Pr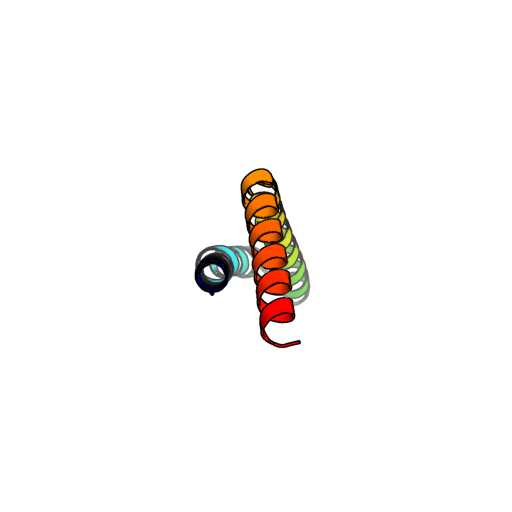otein AF-A0A1J3GJZ7-F1 (afdb_monomer_lite)

pLDDT: mean 72.45, std 9.79, range [51.12, 90.38]

Secondary structure (DSSP, 8-state):
-HHHHHHHHHHHHIIIIIIHHHHHHHHHHS--HHHHHHHHHHHHHHHHHHHHHHHHHHS-HHHHHHHHHHHHHHHHHHHHHH-

Structure (mmCIF, N/CA/C/O backbone):
data_AF-A0A1J3GJZ7-F1
#
_entry.id   AF-A0A1J3GJZ7-F1
#
loop_
_atom_site.group_PDB
_atom_site.id
_atom_site.type_symbol
_atom_site.label_atom_id
_atom_site.label_alt_id
_atom_site.label_comp_id
_atom_site.label_asym_id
_atom_site.label_entity_id
_atom_site.label_seq_id
_atom_site.pdbx_PDB_ins_code
_atom_site.Cartn_x
_atom_site.Cartn_y
_atom_site.Cartn_z
_atom_site.occupancy
_atom_site.B_iso_or_equiv
_atom_site.auth_seq_id
_atom_site.auth_comp_id
_atom_site.auth_asym_id
_atom_site.auth_atom_id
_atom_site.pdbx_PDB_model_num
ATOM 1 N N . THR A 1 1 ? -16.694 -7.453 10.182 1.00 51.12 1 THR A N 1
ATOM 2 C CA . THR A 1 1 ? -16.584 -7.706 8.721 1.00 51.12 1 THR A CA 1
ATOM 3 C C . THR A 1 1 ? -16.766 -6.480 7.818 1.00 51.12 1 THR A C 1
ATOM 5 O O . THR A 1 1 ? -16.336 -6.546 6.674 1.00 51.12 1 THR A O 1
ATOM 8 N N . GLY A 1 2 ? -17.315 -5.338 8.267 1.00 58.56 2 GLY A N 1
ATOM 9 C CA . GLY A 1 2 ? -17.515 -4.165 7.383 1.00 58.56 2 GLY A CA 1
ATOM 10 C C . GLY A 1 2 ? -16.237 -3.462 6.884 1.00 58.56 2 GLY A C 1
ATOM 11 O O . GLY A 1 2 ? -16.168 -3.046 5.733 1.00 58.56 2 GLY A O 1
ATOM 12 N N . TRP A 1 3 ? -15.192 -3.380 7.714 1.00 64.12 3 TRP A N 1
ATOM 13 C CA . TRP A 1 3 ? -13.967 -2.622 7.396 1.00 64.12 3 TRP A CA 1
ATOM 14 C C . TRP A 1 3 ? -13.015 -3.339 6.435 1.00 64.12 3 TRP A C 1
ATOM 16 O O . TRP A 1 3 ? -12.293 -2.689 5.686 1.00 64.12 3 TRP A O 1
ATOM 26 N N . GLN A 1 4 ? -13.056 -4.672 6.401 1.00 66.81 4 GLN A N 1
ATOM 27 C CA . GLN A 1 4 ? -12.243 -5.467 5.477 1.00 66.81 4 GLN A CA 1
ATOM 28 C C . GLN A 1 4 ? -12.690 -5.285 4.025 1.00 66.81 4 GLN A C 1
ATOM 30 O O . GLN A 1 4 ? -11.843 -5.220 3.143 1.00 66.81 4 GLN A O 1
ATOM 35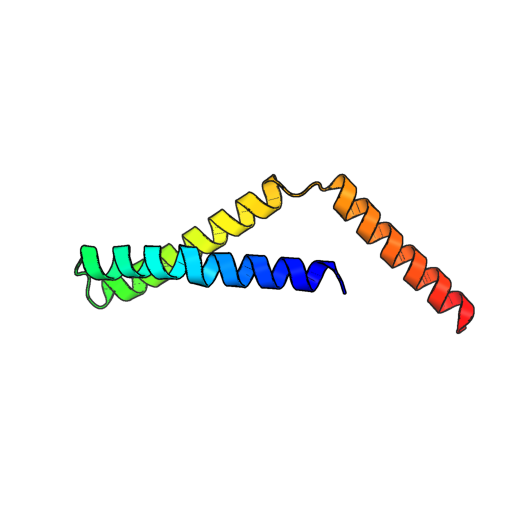 N N . LYS A 1 5 ? -13.999 -5.142 3.770 1.00 71.25 5 LYS A N 1
ATOM 36 C CA . LYS A 1 5 ? -14.520 -4.889 2.417 1.00 71.25 5 LYS A CA 1
ATOM 37 C C . LYS A 1 5 ? -14.080 -3.529 1.882 1.00 71.25 5 LYS A C 1
ATOM 39 O O . LYS A 1 5 ? -13.641 -3.447 0.743 1.00 71.25 5 LYS A O 1
ATOM 44 N N . ILE A 1 6 ? -14.143 -2.490 2.717 1.00 73.38 6 ILE A N 1
ATOM 45 C CA . ILE A 1 6 ? -13.678 -1.142 2.358 1.00 73.38 6 ILE A CA 1
ATOM 46 C C . ILE A 1 6 ? -12.167 -1.163 2.101 1.00 73.38 6 ILE A C 1
ATOM 48 O O . ILE A 1 6 ? -11.715 -0.666 1.075 1.00 73.38 6 ILE A O 1
ATOM 52 N N . GLY A 1 7 ? -11.396 -1.812 2.981 1.00 71.62 7 GLY A N 1
ATOM 53 C CA . GLY A 1 7 ? -9.954 -1.982 2.796 1.00 71.62 7 GLY A CA 1
ATOM 54 C C . GLY A 1 7 ? -9.599 -2.737 1.513 1.00 71.62 7 GLY A C 1
ATOM 55 O O . GLY A 1 7 ? -8.721 -2.302 0.778 1.00 71.62 7 GLY A O 1
ATOM 56 N N . ALA A 1 8 ? -10.313 -3.820 1.193 1.00 76.50 8 ALA A N 1
ATOM 57 C CA . ALA A 1 8 ? -10.109 -4.576 -0.041 1.00 76.50 8 ALA A CA 1
ATOM 58 C C . ALA A 1 8 ? -10.426 -3.741 -1.291 1.00 76.50 8 ALA A C 1
ATOM 60 O O . ALA A 1 8 ? -9.666 -3.776 -2.254 1.00 76.50 8 ALA A O 1
ATOM 61 N N . TYR A 1 9 ? -11.501 -2.947 -1.262 1.00 73.50 9 TYR A N 1
ATOM 62 C CA . TYR A 1 9 ? -11.885 -2.086 -2.384 1.00 73.50 9 TYR A CA 1
ATOM 63 C C . TYR A 1 9 ? -10.860 -0.980 -2.641 1.00 73.50 9 TYR A C 1
ATOM 65 O O . TYR A 1 9 ? -10.480 -0.743 -3.783 1.00 73.50 9 TYR A O 1
ATOM 73 N N . VAL A 1 10 ? -10.372 -0.337 -1.576 1.00 72.12 10 VAL A N 1
ATOM 74 C CA . VAL A 1 10 ? -9.321 0.687 -1.664 1.00 72.12 10 VAL A CA 1
ATOM 75 C C . VAL A 1 10 ? -8.016 0.082 -2.179 1.00 72.12 10 VAL A C 1
ATOM 77 O O . VAL A 1 10 ? -7.368 0.682 -3.028 1.00 72.12 10 VAL A O 1
ATOM 80 N N . ASN A 1 11 ? -7.663 -1.122 -1.726 1.00 74.25 11 ASN A N 1
ATOM 81 C CA . ASN A 1 11 ? -6.449 -1.819 -2.147 1.00 74.25 11 ASN A CA 1
ATOM 82 C C . ASN A 1 11 ? -6.509 -2.214 -3.638 1.00 74.25 11 ASN A C 1
ATOM 84 O O . ASN A 1 11 ? -5.582 -1.951 -4.400 1.00 74.25 11 ASN A O 1
ATOM 88 N N . ILE A 1 12 ? -7.642 -2.752 -4.102 1.00 77.25 12 ILE A N 1
ATOM 89 C CA . ILE A 1 12 ? -7.853 -3.050 -5.528 1.00 77.25 12 ILE A CA 1
ATOM 90 C C . ILE A 1 12 ? -7.845 -1.753 -6.354 1.00 77.25 12 ILE A C 1
ATOM 92 O O . ILE A 1 12 ? -7.153 -1.669 -7.364 1.00 77.25 12 ILE A O 1
ATOM 96 N N . ALA A 1 13 ? -8.544 -0.705 -5.918 1.00 72.81 13 ALA A N 1
ATOM 97 C CA . ALA A 1 13 ? -8.545 0.568 -6.634 1.00 72.81 13 ALA A CA 1
ATOM 98 C C . ALA A 1 13 ? -7.132 1.169 -6.734 1.00 72.81 13 ALA A C 1
ATOM 100 O O . ALA A 1 13 ? -6.729 1.612 -7.808 1.00 72.81 13 ALA A O 1
ATOM 101 N N . SER A 1 14 ? -6.338 1.129 -5.660 1.00 71.00 14 SER A N 1
ATOM 102 C CA . SER A 1 14 ? -4.992 1.702 -5.670 1.00 71.00 14 SER A CA 1
ATOM 103 C C . SER A 1 14 ? -4.028 0.931 -6.571 1.00 71.00 14 SER A C 1
ATOM 105 O O . SER A 1 14 ? -3.266 1.550 -7.312 1.00 71.00 14 SER A O 1
ATOM 107 N N . TYR A 1 15 ? -4.070 -0.406 -6.552 1.00 65.81 15 TYR A N 1
ATOM 108 C CA . TYR A 1 15 ? -3.204 -1.218 -7.408 1.00 65.81 15 TYR A CA 1
ATOM 109 C C . TYR A 1 15 ? -3.585 -1.106 -8.882 1.00 65.81 15 TYR A C 1
ATOM 111 O O . TYR A 1 15 ? -2.709 -0.891 -9.717 1.00 65.81 15 TYR A O 1
ATOM 119 N N . TYR A 1 16 ? -4.873 -1.216 -9.208 1.00 68.69 16 TYR A N 1
ATOM 120 C CA . TYR A 1 16 ? -5.305 -1.374 -10.595 1.00 68.69 16 TYR A CA 1
ATOM 121 C C . TYR A 1 16 ? -5.585 -0.048 -11.313 1.00 68.69 16 TYR A C 1
ATOM 123 O O . TYR A 1 16 ? -5.284 0.060 -12.498 1.00 68.69 16 TYR A O 1
ATOM 131 N N . ILE A 1 17 ? -6.118 0.970 -10.623 1.00 70.31 17 ILE A N 1
ATOM 132 C CA . ILE A 1 17 ? -6.484 2.255 -11.254 1.00 70.31 17 ILE A CA 1
ATOM 133 C C . ILE A 1 17 ? -5.313 3.239 -11.254 1.00 70.31 17 ILE A C 1
ATOM 135 O O . ILE A 1 17 ? -5.230 4.082 -12.139 1.00 70.31 17 ILE A O 1
ATOM 139 N N . ILE A 1 18 ? -4.405 3.146 -10.279 1.00 62.25 18 ILE A N 1
ATOM 140 C CA . ILE A 1 18 ? -3.299 4.102 -10.127 1.00 62.25 18 ILE A CA 1
ATOM 141 C C . ILE A 1 18 ? -1.950 3.410 -10.350 1.00 62.25 18 ILE A C 1
ATOM 143 O O . ILE A 1 18 ? -1.157 3.863 -11.171 1.00 62.25 18 ILE A O 1
ATOM 147 N N . GLY A 1 19 ? -1.698 2.285 -9.675 1.00 60.25 19 GLY A N 1
ATOM 148 C CA . GLY A 1 19 ? -0.409 1.591 -9.732 1.00 60.25 19 GLY A CA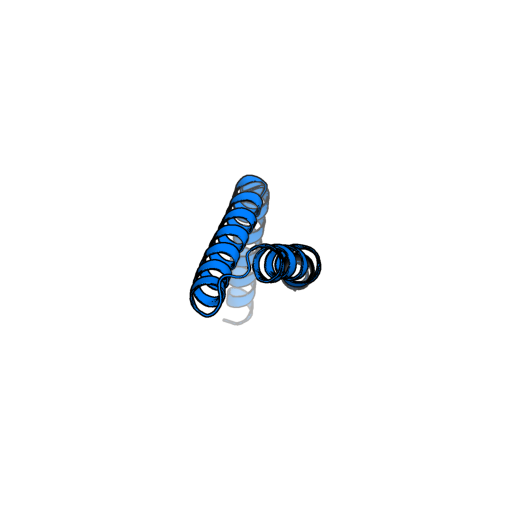 1
ATOM 149 C C . GLY A 1 19 ? -0.045 1.036 -11.107 1.00 60.25 19 GLY A C 1
ATOM 150 O O . GLY A 1 19 ? 1.044 1.310 -11.606 1.00 60.25 19 GLY A O 1
ATOM 151 N N . ILE A 1 20 ? -0.958 0.298 -11.740 1.00 65.56 20 ILE A N 1
ATOM 152 C CA . ILE A 1 20 ? -0.747 -0.281 -13.074 1.00 65.56 20 ILE A CA 1
ATOM 153 C C . ILE A 1 20 ? -0.526 0.794 -14.152 1.00 65.56 20 ILE A C 1
ATOM 155 O O . ILE A 1 20 ? 0.482 0.700 -14.852 1.00 65.56 20 ILE A O 1
ATOM 159 N N . PRO A 1 21 ? -1.378 1.828 -14.308 1.00 67.44 21 PRO A N 1
ATOM 160 C CA . PRO A 1 21 ? -1.155 2.838 -15.338 1.00 67.44 21 PRO A CA 1
ATOM 161 C C . PRO A 1 21 ? 0.116 3.658 -15.106 1.00 67.44 21 PRO A C 1
ATOM 163 O O . PRO A 1 21 ? 0.832 3.892 -16.072 1.00 67.44 21 PRO A O 1
ATOM 166 N N . ILE A 1 22 ? 0.465 4.018 -13.863 1.00 60.41 22 ILE A N 1
ATOM 167 C CA . ILE A 1 22 ? 1.736 4.709 -13.566 1.00 60.41 22 ILE A CA 1
ATOM 168 C C . ILE A 1 22 ? 2.941 3.803 -13.864 1.00 60.41 22 ILE A C 1
ATOM 170 O O . ILE A 1 22 ? 3.911 4.249 -14.478 1.00 60.41 22 ILE A O 1
ATOM 174 N N . GLY A 1 23 ? 2.871 2.523 -13.487 1.00 58.22 23 GLY A N 1
ATOM 175 C CA . GLY A 1 23 ? 3.920 1.539 -13.759 1.00 58.22 23 GLY A CA 1
ATOM 176 C C . GLY A 1 23 ? 4.125 1.280 -15.253 1.00 58.22 23 GLY A C 1
ATOM 177 O O . GLY A 1 23 ? 5.263 1.207 -15.712 1.00 58.22 23 GLY A O 1
ATOM 178 N N . LEU A 1 24 ? 3.043 1.205 -16.034 1.00 61.75 24 LEU A N 1
ATOM 179 C CA . LEU A 1 24 ? 3.103 1.075 -17.492 1.00 61.75 24 LEU A CA 1
ATOM 180 C C . LEU A 1 24 ? 3.676 2.337 -18.146 1.00 61.75 24 LEU A C 1
ATOM 182 O O . LEU A 1 24 ? 4.520 2.225 -19.031 1.00 61.75 24 LEU A O 1
ATOM 186 N N . LEU A 1 25 ? 3.284 3.527 -17.681 1.00 61.62 25 LEU A N 1
ATOM 187 C CA . LEU A 1 25 ? 3.815 4.798 -18.181 1.00 61.62 25 LEU A CA 1
ATOM 188 C C . LEU A 1 25 ? 5.332 4.882 -17.963 1.00 61.62 25 LEU A C 1
ATOM 190 O O . LEU A 1 25 ? 6.073 5.189 -18.890 1.00 61.62 25 LEU A O 1
ATOM 194 N N . LEU A 1 26 ? 5.810 4.515 -16.774 1.00 54.81 26 LEU A N 1
ATOM 195 C CA . LEU A 1 26 ? 7.241 4.473 -16.460 1.00 54.81 26 LEU A CA 1
ATOM 196 C C . LEU A 1 26 ? 7.993 3.387 -17.248 1.00 54.81 26 LEU A C 1
ATOM 198 O O . LEU A 1 26 ? 9.106 3.630 -17.712 1.00 54.81 26 LEU A O 1
ATOM 202 N N . CYS A 1 27 ? 7.398 2.205 -17.423 1.00 56.28 27 CYS A N 1
ATOM 203 C CA . CYS A 1 27 ? 8.027 1.075 -18.112 1.00 56.28 27 CYS A CA 1
ATOM 204 C C . CYS A 1 27 ? 8.196 1.330 -19.618 1.00 56.28 27 CYS A C 1
ATOM 206 O O . CYS A 1 27 ? 9.267 1.080 -20.175 1.00 56.28 27 CYS A O 1
ATOM 208 N N . PHE A 1 28 ? 7.163 1.869 -20.270 1.00 56.12 28 PHE A N 1
ATOM 209 C CA . PHE A 1 28 ? 7.171 2.090 -21.715 1.00 56.12 28 PHE A CA 1
ATOM 210 C C . PHE A 1 28 ? 7.838 3.404 -22.123 1.00 56.12 28 PHE A C 1
ATOM 212 O O . PHE A 1 28 ? 8.468 3.444 -23.175 1.00 56.12 28 PHE A O 1
ATOM 219 N N . HIS A 1 29 ? 7.762 4.462 -21.309 1.00 56.62 29 HIS A N 1
ATOM 220 C CA . HIS A 1 29 ? 8.318 5.761 -21.699 1.00 56.62 29 HIS A CA 1
ATOM 221 C C . HIS A 1 29 ? 9.848 5.849 -21.536 1.00 56.62 29 HIS A C 1
ATOM 223 O O . HIS A 1 29 ? 10.480 6.670 -22.192 1.00 56.62 29 HIS A O 1
ATOM 229 N N . LEU A 1 30 ? 10.467 5.000 -20.699 1.00 56.38 30 LEU A N 1
ATOM 230 C CA . LEU A 1 30 ? 11.902 5.096 -20.376 1.00 56.38 30 LEU A CA 1
ATOM 231 C C . LEU A 1 30 ? 12.816 4.074 -21.088 1.00 56.38 30 LEU A C 1
ATOM 233 O O . LEU A 1 30 ? 14.031 4.193 -20.968 1.00 56.38 30 LEU A O 1
ATOM 237 N N . HIS A 1 31 ? 12.296 3.092 -21.842 1.00 56.88 31 HIS A N 1
ATOM 238 C CA . HIS A 1 31 ? 13.092 2.134 -22.648 1.00 56.88 31 HIS A CA 1
ATOM 239 C C . HIS A 1 31 ? 14.261 1.420 -21.905 1.00 56.88 31 HIS A C 1
ATOM 241 O O . HIS A 1 31 ? 15.333 1.189 -22.464 1.00 56.88 31 HIS A O 1
ATOM 247 N N . LEU A 1 32 ? 14.083 1.032 -20.634 1.00 59.38 32 LEU A N 1
ATOM 248 C CA . LEU A 1 32 ? 15.189 0.587 -19.759 1.00 59.38 32 LEU A CA 1
ATOM 249 C C . LEU A 1 32 ? 15.519 -0.930 -19.760 1.00 59.38 32 LEU A C 1
ATOM 251 O O . LEU A 1 32 ? 16.385 -1.357 -18.992 1.00 59.38 32 LEU A O 1
ATOM 255 N N . ASN A 1 33 ? 14.894 -1.772 -20.594 1.00 67.38 33 ASN A N 1
ATOM 256 C CA . ASN A 1 33 ? 15.129 -3.236 -20.627 1.00 67.38 33 ASN A CA 1
ATOM 257 C C . ASN A 1 33 ? 15.071 -3.883 -19.211 1.00 67.38 33 ASN A C 1
ATOM 259 O O . ASN A 1 33 ? 14.168 -3.579 -18.436 1.00 67.38 33 ASN A O 1
ATOM 263 N N . VAL A 1 34 ? 16.028 -4.742 -18.818 1.00 67.44 34 VAL A N 1
ATOM 264 C CA . VAL A 1 34 ? 16.061 -5.409 -17.489 1.00 67.44 34 VAL A CA 1
ATOM 265 C C . VAL A 1 34 ? 16.194 -4.408 -16.331 1.00 67.44 34 VAL A C 1
ATOM 267 O O . VAL A 1 34 ? 15.672 -4.638 -15.239 1.00 67.44 34 VAL A O 1
ATOM 270 N N . LYS A 1 35 ? 16.830 -3.252 -16.568 1.00 68.00 35 LYS A N 1
ATOM 271 C CA . LYS A 1 35 ? 16.865 -2.151 -15.591 1.00 68.00 35 LYS A CA 1
ATOM 272 C C . LYS A 1 35 ? 15.481 -1.528 -15.408 1.00 68.00 35 LYS A C 1
ATOM 274 O O . LYS A 1 35 ? 15.172 -1.073 -14.315 1.00 68.00 35 LYS A O 1
ATOM 279 N N . GLY A 1 36 ? 14.640 -1.570 -16.440 1.00 66.94 36 GLY A N 1
ATOM 280 C CA . GLY A 1 36 ? 13.232 -1.185 -16.376 1.00 66.94 36 GLY A CA 1
ATOM 281 C C . GLY A 1 36 ? 12.420 -2.106 -15.471 1.00 66.94 36 GLY A C 1
ATOM 282 O O . GLY A 1 36 ? 11.549 -1.627 -14.756 1.00 66.94 36 GLY A O 1
ATOM 283 N N . LEU A 1 37 ? 12.761 -3.398 -15.409 1.00 67.31 37 LEU A N 1
ATOM 284 C CA . LEU A 1 37 ? 12.123 -4.346 -14.491 1.00 67.31 37 LEU A CA 1
ATOM 285 C C . LEU A 1 37 ? 12.434 -4.007 -13.023 1.00 67.31 37 LEU A C 1
ATOM 287 O O . LEU A 1 37 ? 11.533 -3.927 -12.191 1.00 67.31 37 LEU A O 1
ATOM 291 N N . TRP A 1 38 ? 13.709 -3.744 -12.718 1.00 74.62 38 TRP A N 1
ATOM 292 C CA . TRP A 1 38 ? 14.149 -3.320 -11.384 1.00 74.62 38 TRP A CA 1
ATOM 293 C C . TRP A 1 38 ? 13.604 -1.942 -11.000 1.00 74.62 38 TRP A C 1
ATOM 295 O O . TRP A 1 38 ? 13.117 -1.764 -9.887 1.00 74.62 38 TRP A O 1
ATOM 305 N N . ALA A 1 39 ? 13.627 -0.980 -11.923 1.00 69.00 39 ALA A N 1
ATOM 306 C CA . ALA A 1 39 ? 13.030 0.336 -11.717 1.00 69.00 39 ALA A CA 1
ATOM 307 C C . ALA A 1 39 ? 11.508 0.242 -11.520 1.00 69.00 39 ALA A C 1
ATOM 309 O O . ALA A 1 39 ? 10.960 0.932 -10.665 1.00 69.00 39 ALA A O 1
ATOM 310 N N . GLY A 1 40 ? 10.838 -0.662 -12.239 1.00 69.56 40 GLY A N 1
ATOM 311 C CA . GLY A 1 40 ? 9.427 -0.992 -12.063 1.00 69.56 40 GLY A CA 1
ATOM 312 C C . GLY A 1 40 ? 9.137 -1.525 -10.662 1.00 69.56 40 GLY A C 1
ATOM 313 O O . GLY A 1 40 ? 8.257 -0.994 -9.987 1.00 69.56 40 GLY A O 1
ATOM 314 N N . LEU A 1 41 ? 9.926 -2.491 -10.179 1.00 75.94 41 LEU A N 1
ATOM 315 C CA . LEU A 1 41 ? 9.803 -3.031 -8.822 1.00 75.94 41 LEU A CA 1
ATOM 316 C C . LEU A 1 41 ? 9.978 -1.937 -7.758 1.00 75.94 41 LEU A C 1
ATOM 318 O O . LEU A 1 41 ? 9.125 -1.790 -6.886 1.00 75.94 41 LEU A O 1
ATOM 322 N N . VAL A 1 42 ? 11.039 -1.131 -7.868 1.00 78.81 42 VAL A N 1
ATOM 323 C CA . VAL A 1 42 ? 11.312 -0.026 -6.936 1.00 78.81 42 VAL A CA 1
ATOM 324 C C . VAL A 1 42 ? 10.190 1.008 -6.981 1.00 78.81 42 VAL A C 1
ATOM 326 O O . VAL A 1 42 ? 9.685 1.393 -5.933 1.00 78.81 4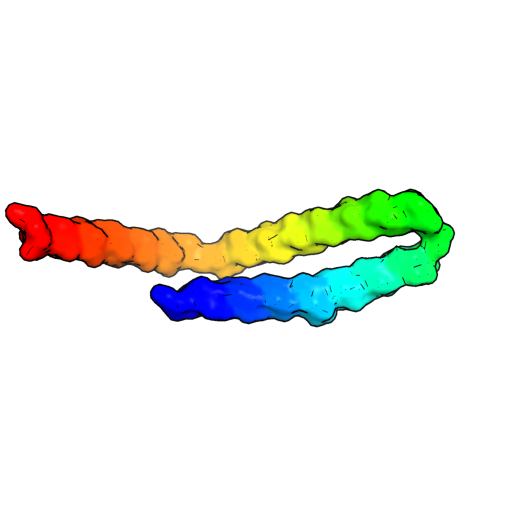2 VAL A O 1
ATOM 329 N N . SER A 1 43 ? 9.734 1.407 -8.171 1.00 71.38 43 SER A N 1
ATOM 330 C CA . SER A 1 43 ? 8.632 2.364 -8.321 1.00 71.38 43 SER A CA 1
ATOM 331 C C . SER A 1 43 ? 7.322 1.843 -7.722 1.00 71.38 43 SER A C 1
ATOM 333 O O . SER A 1 43 ? 6.626 2.589 -7.033 1.00 71.38 43 SER A O 1
ATOM 335 N N . GLY A 1 44 ? 7.025 0.550 -7.898 1.00 70.69 44 GLY A N 1
ATOM 336 C CA . GLY A 1 44 ? 5.877 -0.115 -7.292 1.00 70.69 44 GLY A CA 1
ATOM 337 C C . GLY A 1 44 ? 5.966 -0.125 -5.767 1.00 70.69 44 GLY A C 1
ATOM 338 O O . GLY A 1 44 ? 5.004 0.253 -5.102 1.00 70.69 44 GLY A O 1
ATOM 339 N N . SER A 1 45 ? 7.127 -0.473 -5.204 1.00 77.88 45 SER A N 1
ATOM 340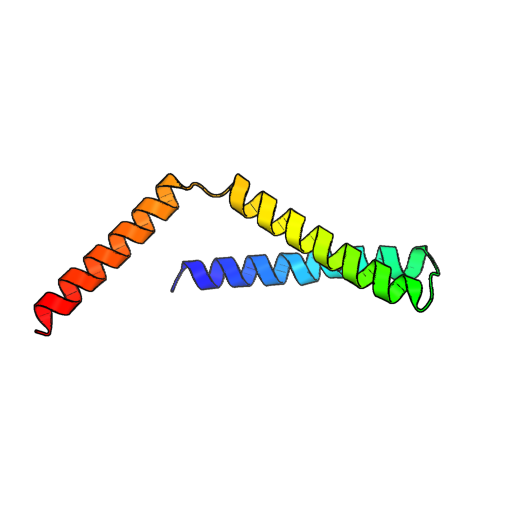 C CA . SER A 1 45 ? 7.375 -0.423 -3.758 1.00 77.88 45 SER A CA 1
ATOM 341 C C . SER A 1 45 ? 7.310 1.001 -3.194 1.00 77.88 45 SER A C 1
ATOM 343 O O . SER A 1 45 ? 6.754 1.206 -2.114 1.00 77.88 45 SER A O 1
ATOM 345 N N . THR A 1 46 ? 7.821 2.005 -3.911 1.00 74.88 46 THR A N 1
ATOM 346 C CA . THR A 1 46 ? 7.736 3.417 -3.511 1.00 74.88 46 THR A CA 1
ATOM 347 C C . THR A 1 46 ? 6.293 3.907 -3.524 1.00 74.88 46 THR A C 1
ATOM 349 O O . THR A 1 46 ? 5.851 4.505 -2.545 1.00 74.88 46 THR A O 1
ATOM 352 N N . LEU A 1 47 ? 5.529 3.614 -4.580 1.00 72.94 47 LEU A N 1
ATOM 353 C CA . LEU A 1 47 ? 4.116 3.979 -4.660 1.00 72.94 47 LEU A CA 1
ATOM 354 C C . LEU A 1 47 ? 3.296 3.275 -3.572 1.00 72.94 47 LEU A C 1
ATOM 356 O O . LEU A 1 47 ? 2.495 3.917 -2.897 1.00 72.94 47 LEU A O 1
ATOM 360 N N . GLN A 1 48 ? 3.533 1.978 -3.357 1.00 75.06 48 GLN A N 1
ATOM 361 C CA . GLN A 1 48 ? 2.911 1.208 -2.280 1.00 75.06 48 GLN A CA 1
ATOM 362 C C . GLN A 1 48 ? 3.199 1.839 -0.910 1.00 75.06 48 GLN A C 1
ATOM 364 O O . GLN A 1 48 ? 2.283 2.027 -0.109 1.00 75.06 48 GLN A O 1
ATOM 369 N N . THR A 1 49 ? 4.456 2.212 -0.653 1.00 79.38 49 THR A N 1
ATOM 370 C CA . THR A 1 49 ? 4.876 2.865 0.596 1.00 79.38 49 THR A CA 1
ATOM 371 C C . THR A 1 49 ? 4.208 4.226 0.765 1.00 79.38 49 THR A C 1
ATOM 373 O O . THR A 1 49 ? 3.711 4.531 1.847 1.00 79.38 49 THR A O 1
ATOM 376 N N . LEU A 1 50 ? 4.135 5.029 -0.300 1.00 74.19 50 LEU A N 1
ATOM 377 C CA . LEU A 1 50 ? 3.499 6.344 -0.277 1.00 74.19 50 LEU A CA 1
ATOM 378 C C . LEU A 1 50 ? 1.999 6.237 0.029 1.00 74.19 50 LEU A C 1
ATOM 380 O O . LEU A 1 50 ? 1.485 6.976 0.864 1.00 74.19 50 LEU A O 1
ATOM 384 N N . LEU A 1 51 ? 1.302 5.283 -0.590 1.00 72.44 51 LEU A N 1
ATOM 385 C CA . LEU A 1 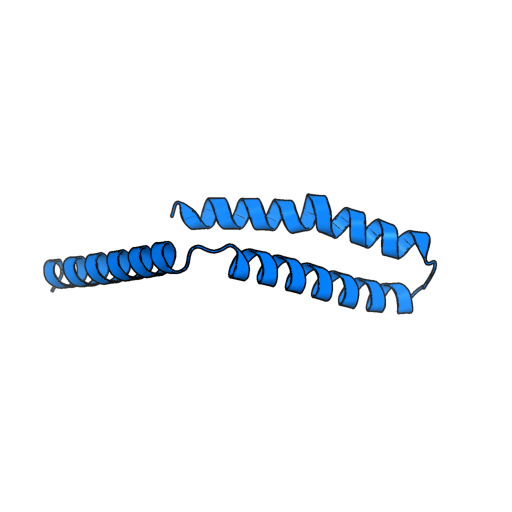51 ? -0.115 5.028 -0.330 1.00 72.44 51 LEU A CA 1
ATOM 386 C C . LEU A 1 51 ? -0.361 4.592 1.117 1.00 72.44 51 LEU A C 1
ATOM 388 O O . LEU A 1 51 ? -1.251 5.132 1.773 1.00 72.44 51 LEU A O 1
ATOM 392 N N . LEU A 1 52 ? 0.441 3.658 1.639 1.00 76.25 52 LEU A N 1
ATOM 393 C CA . LEU A 1 52 ? 0.353 3.238 3.040 1.00 76.25 52 LEU A CA 1
ATOM 394 C C . LEU A 1 52 ? 0.617 4.405 3.993 1.00 76.25 52 LEU A C 1
ATOM 396 O O . LEU A 1 52 ? -0.121 4.584 4.959 1.00 76.25 52 LEU A O 1
ATOM 400 N N . PHE A 1 53 ? 1.623 5.225 3.699 1.00 75.75 53 PHE A N 1
ATOM 401 C CA . PHE A 1 53 ? 1.948 6.405 4.489 1.00 75.75 53 PHE A CA 1
ATOM 402 C C . PHE A 1 53 ? 0.790 7.411 4.520 1.00 75.75 53 PHE A C 1
ATOM 404 O O . PHE A 1 53 ? 0.415 7.885 5.591 1.00 75.75 53 PHE A O 1
ATOM 411 N N . LEU A 1 54 ? 0.163 7.682 3.371 1.00 65.75 54 LEU A N 1
ATOM 412 C CA . LEU A 1 54 ? -1.020 8.541 3.294 1.00 65.75 54 LEU A CA 1
ATOM 413 C C . LEU A 1 54 ? -2.186 7.958 4.099 1.00 65.75 54 LEU A C 1
ATOM 415 O O . LEU A 1 54 ? -2.802 8.674 4.885 1.00 65.75 54 LEU A O 1
ATOM 419 N N . VAL A 1 55 ? -2.465 6.659 3.973 1.00 72.06 55 VAL A N 1
ATOM 420 C CA . VAL A 1 55 ? -3.517 5.997 4.760 1.00 72.06 55 VAL A CA 1
ATOM 421 C C . VAL A 1 55 ? -3.251 6.146 6.257 1.00 72.06 55 VAL A C 1
ATOM 423 O O . VAL A 1 55 ? -4.151 6.544 6.989 1.00 72.06 55 VAL A O 1
ATOM 426 N N . ILE A 1 56 ? -2.026 5.894 6.719 1.00 73.69 56 ILE A N 1
ATOM 427 C CA . ILE A 1 56 ? -1.616 6.055 8.124 1.00 73.69 56 ILE A CA 1
ATOM 428 C C . ILE A 1 56 ? -1.799 7.509 8.586 1.00 73.69 56 ILE A C 1
ATOM 430 O O . ILE A 1 56 ? -2.348 7.742 9.665 1.00 73.69 56 ILE A O 1
ATOM 434 N N . GLY A 1 57 ? -1.387 8.480 7.767 1.00 64.00 57 GLY A N 1
ATOM 435 C CA . GLY A 1 57 ? -1.486 9.910 8.073 1.00 64.00 57 GLY A CA 1
ATOM 436 C C . GLY A 1 57 ? -2.925 10.428 8.146 1.00 64.00 57 GLY A C 1
ATOM 437 O O . GLY A 1 57 ? -3.249 11.217 9.030 1.00 64.00 57 GLY A O 1
ATOM 438 N N . PHE A 1 58 ? -3.809 9.952 7.267 1.00 65.44 58 PHE A N 1
ATOM 439 C CA . PHE A 1 58 ? -5.223 10.347 7.242 1.00 65.44 58 PHE A CA 1
ATOM 440 C C . PHE A 1 58 ? -6.127 9.468 8.116 1.00 65.44 58 PHE A C 1
ATOM 442 O O . PHE A 1 58 ? -7.313 9.766 8.287 1.00 65.44 58 PHE A O 1
ATOM 449 N N . THR A 1 59 ? -5.599 8.389 8.698 1.00 68.25 59 THR A N 1
ATOM 450 C CA . THR A 1 59 ? -6.369 7.533 9.601 1.00 68.25 59 THR A CA 1
ATOM 451 C C . THR A 1 59 ? -6.654 8.273 10.904 1.00 68.25 59 THR A C 1
ATOM 453 O O . THR A 1 59 ? -5.753 8.707 11.618 1.00 68.25 59 THR A O 1
ATOM 456 N N . ASN A 1 60 ? -7.936 8.381 11.264 1.00 73.75 60 ASN A N 1
ATOM 457 C CA . ASN A 1 60 ? -8.331 8.902 12.567 1.00 73.75 60 ASN A CA 1
ATOM 458 C C . ASN A 1 60 ? -8.054 7.851 13.649 1.00 73.75 60 ASN A C 1
ATOM 460 O O . ASN A 1 60 ? -8.901 7.017 13.978 1.00 73.75 60 ASN A O 1
ATOM 464 N N . TRP A 1 61 ? -6.857 7.926 14.221 1.00 78.00 61 TRP A N 1
ATOM 465 C CA . TRP A 1 61 ? -6.363 7.006 15.242 1.00 78.00 61 TRP A CA 1
ATOM 466 C C . TRP A 1 61 ? -7.259 6.913 16.474 1.00 78.00 61 TRP A C 1
ATOM 468 O O . TRP A 1 61 ? -7.369 5.842 17.062 1.00 78.00 61 TRP A O 1
ATOM 478 N N . ARG A 1 62 ? -7.973 7.987 16.840 1.00 75.69 62 ARG A N 1
ATOM 479 C CA . ARG A 1 62 ? -8.916 7.951 17.967 1.00 75.69 62 ARG A CA 1
ATOM 480 C C . ARG A 1 62 ? -10.135 7.083 17.653 1.00 75.69 62 ARG A C 1
ATOM 482 O O . ARG A 1 62 ? -10.576 6.312 18.502 1.00 75.69 62 ARG A O 1
ATOM 489 N N . LYS A 1 63 ? -10.643 7.156 16.420 1.00 74.00 63 LYS A N 1
ATOM 490 C CA . LYS A 1 63 ? -11.728 6.285 15.949 1.00 74.00 63 LYS A CA 1
ATOM 491 C C . LYS A 1 63 ? -11.278 4.825 15.855 1.00 74.00 63 LYS A C 1
ATOM 493 O O . LYS A 1 63 ? -12.021 3.940 16.275 1.00 74.00 63 LYS A O 1
ATOM 498 N N . GLU A 1 64 ? -10.073 4.565 15.350 1.00 71.88 64 GLU A N 1
ATOM 499 C CA . GLU A 1 64 ? -9.549 3.195 15.271 1.00 71.88 64 GLU A CA 1
ATOM 500 C C . GLU A 1 64 ? -9.225 2.600 16.647 1.00 71.88 64 GLU A C 1
ATOM 502 O O . GLU A 1 64 ? -9.551 1.438 16.890 1.00 71.88 64 GLU A O 1
ATOM 507 N N . ALA A 1 65 ? -8.695 3.394 17.581 1.00 85.00 65 ALA A N 1
ATOM 508 C CA . ALA A 1 65 ? -8.479 2.970 18.963 1.00 85.00 65 ALA A CA 1
ATOM 509 C C . ALA A 1 65 ? -9.799 2.605 19.658 1.00 85.00 65 ALA A C 1
ATOM 511 O O . ALA A 1 65 ? -9.881 1.573 20.322 1.00 85.00 65 ALA A O 1
ATOM 512 N N . ASN A 1 66 ? -10.857 3.397 19.459 1.00 86.69 66 ASN A N 1
ATOM 513 C CA . ASN A 1 66 ? -12.174 3.083 20.014 1.00 86.69 66 ASN A CA 1
ATOM 514 C C . ASN A 1 66 ? -12.745 1.782 19.437 1.00 86.69 66 ASN A C 1
ATOM 516 O O . ASN A 1 66 ? -13.169 0.925 20.209 1.00 86.69 66 ASN A O 1
ATOM 520 N N . LYS A 1 67 ? -12.654 1.565 18.117 1.00 84.25 67 LYS A N 1
ATOM 521 C CA . LYS A 1 67 ? -13.059 0.279 17.523 1.00 84.25 67 LYS A CA 1
ATOM 522 C C . LYS A 1 67 ? -12.255 -0.910 18.031 1.00 84.25 67 LYS A C 1
ATOM 524 O O . LYS A 1 67 ? -12.781 -2.019 18.082 1.00 84.25 67 LYS A O 1
ATOM 529 N N . ALA A 1 68 ? -10.966 -0.725 18.307 1.00 86.88 68 ALA A N 1
ATOM 530 C CA . ALA A 1 68 ? -10.138 -1.783 18.873 1.00 86.88 68 ALA A CA 1
ATOM 531 C C . ALA A 1 68 ? -10.602 -2.128 20.297 1.00 86.88 68 ALA A C 1
ATOM 533 O O . ALA A 1 68 ? -10.739 -3.305 20.622 1.00 86.88 68 ALA A O 1
ATOM 534 N N . ARG A 1 69 ? -10.932 -1.116 21.113 1.00 86.69 69 ARG A N 1
ATOM 535 C CA . ARG A 1 69 ? -11.471 -1.312 22.469 1.00 86.69 69 ARG A CA 1
ATOM 536 C C . ARG A 1 69 ? -12.833 -2.002 22.463 1.00 86.69 69 ARG A C 1
ATOM 538 O O . ARG A 1 69 ? -13.019 -2.920 23.251 1.00 86.69 69 ARG A O 1
ATOM 545 N N . GLU A 1 70 ? -13.744 -1.620 21.569 1.00 89.75 70 GLU A N 1
ATOM 546 C CA . GLU A 1 70 ? -15.049 -2.287 21.419 1.00 89.75 70 GLU A CA 1
ATOM 547 C C . GLU A 1 70 ? -14.890 -3.780 21.109 1.00 89.75 70 GLU A C 1
ATOM 549 O O . GLU A 1 70 ? -15.491 -4.607 21.783 1.00 89.75 70 GLU A O 1
ATOM 554 N N . ARG A 1 71 ? -13.991 -4.149 20.185 1.00 85.94 71 ARG A N 1
ATOM 555 C CA . ARG A 1 71 ? -13.712 -5.565 19.880 1.00 85.94 71 ARG A CA 1
ATOM 556 C C . ARG A 1 71 ? -13.188 -6.345 21.084 1.00 85.94 71 ARG A C 1
ATOM 558 O O . ARG A 1 71 ? -13.581 -7.487 21.282 1.00 85.94 71 ARG A O 1
ATOM 565 N N . MET A 1 72 ? -12.310 -5.741 21.886 1.00 90.38 72 MET A N 1
ATOM 566 C CA . MET A 1 72 ? -11.799 -6.389 23.099 1.00 90.38 72 MET A CA 1
ATOM 567 C C . MET A 1 72 ? -12.890 -6.572 24.161 1.00 90.38 72 MET A C 1
ATOM 569 O O . MET A 1 72 ? -12.842 -7.537 24.921 1.00 90.38 72 MET A O 1
ATOM 573 N N . LEU A 1 73 ? -13.847 -5.643 24.245 1.00 89.56 73 LEU A N 1
ATOM 574 C CA . LEU A 1 73 ? -14.981 -5.744 25.162 1.00 89.56 73 LEU A CA 1
ATOM 575 C C . LEU A 1 73 ? -15.960 -6.830 24.707 1.00 89.56 73 LEU A C 1
ATOM 577 O O . LEU A 1 73 ? -16.309 -7.675 25.526 1.00 89.56 73 LEU A O 1
ATOM 581 N N . ASP A 1 74 ? -16.307 -6.874 23.417 1.00 87.94 74 ASP A N 1
ATOM 582 C CA . ASP A 1 74 ? -17.117 -7.953 22.833 1.00 87.94 74 ASP A CA 1
ATOM 583 C C . ASP A 1 74 ? -16.474 -9.322 23.072 1.00 87.94 74 ASP A C 1
ATOM 585 O O . ASP A 1 74 ? -17.147 -10.268 23.477 1.00 87.94 74 ASP A O 1
ATOM 589 N N . GLU A 1 75 ? -15.155 -9.435 22.888 1.00 88.62 75 GLU A N 1
ATOM 590 C CA . GLU A 1 75 ? -14.438 -10.688 23.123 1.00 88.62 75 GLU A CA 1
ATOM 591 C C . GLU A 1 75 ? -14.455 -11.103 24.603 1.00 88.62 75 GLU A C 1
ATOM 593 O O . GLU A 1 75 ? -14.648 -12.281 24.909 1.00 88.62 75 GLU A O 1
ATOM 598 N N . LYS A 1 76 ? -14.299 -10.154 25.536 1.00 86.94 76 LYS A N 1
ATOM 599 C CA . LYS A 1 76 ? -14.395 -10.429 26.981 1.00 86.94 76 LYS A CA 1
ATOM 600 C C . LYS A 1 76 ? -15.800 -10.860 27.397 1.00 86.94 76 LYS A C 1
ATOM 602 O O . LYS A 1 76 ? -15.929 -11.847 28.116 1.00 86.94 76 LYS A O 1
ATOM 607 N N . VAL A 1 77 ? -16.827 -10.145 26.937 1.00 90.25 77 VAL A N 1
ATOM 608 C CA . VAL A 1 77 ? -18.235 -10.464 27.218 1.00 90.25 77 VAL A CA 1
ATOM 609 C C . VAL A 1 77 ? -18.585 -11.830 26.647 1.00 90.25 77 VAL A C 1
ATOM 611 O O . VAL A 1 77 ? -19.163 -12.655 27.346 1.00 90.25 77 VAL A O 1
ATOM 614 N N . SER A 1 78 ? -18.176 -12.101 25.405 1.00 87.12 78 SER A N 1
ATOM 615 C CA . SER A 1 78 ? -18.414 -13.390 24.770 1.00 87.12 78 SER A CA 1
ATOM 616 C C . SER A 1 78 ? -17.757 -14.510 25.574 1.00 87.12 78 SER A C 1
ATOM 618 O O . SER A 1 78 ? -18.464 -15.423 25.970 1.00 87.12 78 SER A O 1
ATOM 620 N N . ARG A 1 79 ? -16.471 -14.396 25.947 1.00 83.56 79 ARG A N 1
ATOM 621 C CA . ARG A 1 79 ? -15.779 -15.398 26.783 1.00 83.56 79 ARG A CA 1
ATOM 622 C C . ARG A 1 79 ? -16.433 -15.634 28.150 1.00 83.56 79 ARG A C 1
ATOM 624 O O . ARG A 1 79 ? -16.411 -16.768 28.606 1.00 83.56 79 ARG A O 1
ATOM 631 N N . GLN A 1 80 ? -17.005 -14.611 28.790 1.00 85.56 80 GLN A N 1
ATOM 632 C CA . GLN A 1 80 ? -17.724 -14.770 30.066 1.00 85.56 80 GLN A CA 1
ATOM 633 C C . GLN A 1 80 ? -19.076 -15.482 29.938 1.00 85.56 80 GLN A C 1
ATOM 635 O O . GLN A 1 80 ? -19.582 -15.973 30.935 1.00 85.56 80 GLN A O 1
ATOM 640 N N . LEU A 1 81 ? -19.683 -15.512 28.750 1.00 85.44 81 LEU A N 1
ATOM 641 C CA . LEU A 1 81 ? -20.962 -16.194 28.521 1.00 85.44 81 LEU A CA 1
ATOM 642 C C . LEU A 1 81 ? -20.796 -17.682 28.178 1.00 85.44 81 LEU A C 1
ATOM 644 O O . LEU A 1 81 ? -21.759 -18.437 28.286 1.00 85.44 81 LEU A O 1
ATOM 648 N N . ILE A 1 82 ? -19.607 -18.091 27.724 1.00 83.94 82 ILE A N 1
ATOM 649 C CA . ILE A 1 82 ? -19.298 -19.473 27.301 1.00 83.94 82 ILE A CA 1
ATOM 650 C C . ILE A 1 82 ? -18.451 -20.243 28.322 1.00 83.94 82 ILE A C 1
ATOM 652 O O . ILE A 1 82 ? -18.231 -21.436 28.120 1.00 83.94 82 ILE A O 1
ATOM 656 N N . GLY A 1 83 ? -17.936 -19.575 29.359 1.00 67.62 83 GLY A N 1
ATOM 657 C CA . GLY A 1 83 ? -17.159 -20.174 30.450 1.00 67.62 83 GLY A CA 1
ATOM 658 C C . GLY A 1 83 ? -17.944 -20.176 31.748 1.00 67.62 83 GLY A C 1
ATOM 659 O O . GLY A 1 83 ? -17.793 -21.161 32.499 1.00 67.62 83 GLY A O 1
#

Sequence (83 aa):
TGWQKIGAYVNIASYYIIGIPIGLLLCFHLHLNVKGLWAGLVSGSTLQTLLLFLVIGFTNWRKEANKARERMLDEKVSRQLIG

Organism: Noccaea caerulescens (NCBI:txid107243)

Foldseek 3Di:
DVVVVVVVVVVCCQCPVPLVVVLCCQLPVPVQPVVSVVVSVVSSVVSVVVVVVVCVVPDPVVVVVVVVVVVVVVVVVVVVVVD

Radius of gyration: 19.71 Å; chains: 1; bounding box: 38×30×53 Å

=== Feature glossary ===
Annotated list of the representations used here:

Nearest PDB structures. The Foldseek neighbor list gives the closest experimentally determined structures in the PDB, ranked by structural alignment. TM-score near 1 means near-identical fold; near 0.3 means only rough topology match. This is how one finds what a novel AlphaFold prediction most resembles in the solved-structure universe.

Foldseek 3Di. Foldseek's 3Di representation compresses backbone geometry into a per-residue letter drawn from a learned twenty-state alphabet. It captures the tertiary interaction pattern around each residue — which residues are packed against it in space, regardless of where they are in sequence.

Radius of gyration, Cα contacts, bounding box. Radius of gyration (Rg) is the root-mean-square distance of Cα atoms from their centroid — a single number for overall size and compactness. A globular domain of N residues has Rg ≈ 2.2·N^0.38 Å; an extended or disordered chain has a much larger Rg. The Cα contact count is the number of residue pairs whose Cα atoms are within 8 Å and are more than four positions apart in sequence — a standard proxy for tertiary packing density. The bounding box is the smallest axis-aligned box enclosing all Cα atoms.

InterPro / GO / CATH / organism. The annotation block draws on four external resources. InterPro: which protein families and domains the sequence belongs to. GO: standardized terms for what the protein does, what process it participates in, and where in the cell it acts. CATH: which structural fold it has in the CATH hierarchy. Organism: the species of origin.

mmCIF coordinates. The mmCIF block holds the 3D Cartesian coordinates of each backbone atom (N, Cα, C, O) in ångströms. mmCIF is the PDB's canonical archive format — a tagged-loop text representation of the atomic model.

pLDDT. pLDDT is the predicted lDDT-Cα score: AlphaFold's confidence that the local environment of each residue (all inter-atomic distances within 15 Å) is correctly placed. It is a per-residue number between 0 and 100, with higher meaning more reliable.

Backbone torsions (φ/ψ). φ (phi) and ψ (psi) are the two rotatable backbone dihedrals per residue: φ is the C(i-1)–N–Cα–C torsion, ψ is the N–Cα–C–N(i+1) torsion, both in degrees on (−180°, 180°]. α-helical residues cluster near (−60°, −45°); β-strand residues near (−120°, +130°). A Ramachandran plot is simply a scatter of (φ, ψ) for every residue.

B-factor. For experimental (PDB) structures, the B-factor (temperature factor) quantifies the positional spread of each atom in the crystal — a combination of thermal vibration and static disorder — in units of Å². High B-factors mark flexible loops or poorly resolved regions; low B-factors mark the rigid, well-ordered core.

Secondary structure (3-state, P-SEA). SS3 is a coarse helix/strand/coil call (letters a/b/c) made by the P-SEA algorithm from inter-Cα distances and dihedrals. It is less detailed than DSSP but needs only Cα positions.

Predicted aligned error. Predicted aligned error is AlphaFold's pairwise confidence. Unlike pLDDT (per-residue), PAE is per-residue-pair and captures whether two parts of the structure are correctly placed relative to each other. Units are ångströms of expected positional error.

Solvent-accessible surface area. Solvent-accessible surface area (SASA) is the area in Å² traced out by the centre of a 1.4 Å probe sphere (a water molecule) rolled over the protein's van der Waals surface (Shrake–Rupley / Lee–Richards construction). Buried residues have near-zero SASA; fully exposed residues can exceed 200 Å². The total SASA scales roughly with the number of surface residues.

Secondary structure (8-state, DSSP). The SS8 string is DSSP's per-residue secondary-structure call. α-helix (H) means an i→i+4 H-bond ladder; β-strand (E) means the residue participates in a β-sheet; 3₁₀ (G) and π (I) are tighter and wider helices; T/S are turns/bends; '-' is loop.

Rendered structure images. Structure images are PyMOL renders from six orthogonal camera directions. Cartoon representation draws helices as coils and strands as arrows; sticks shows the backbone as bonds; surface shows the solvent-excluded envelope. Rainbow coloring maps sequence position to hue (blue→red, N→C); chain coloring assigns a distinct color per polypeptide.

Sequence. The amino-acid sequence is the protein's primary structure: the linear order of residues from the N-terminus to the C-terminus, written in one-letter code. Everything else here — the 3D coordinates, the secondary structure, the domain annotations — is ultimately a consequence of this string.

Contact-map, Ramachandran, and PAE plots. Three diagnostic plots accompany the record. The Cα contact map visualizes the tertiary structure as a 2D adjacency matrix (8 Å cutoff, sequence-local contacts suppressed). The Ramachandran plot shows the distribution of backbone (φ, ψ) torsions, with points in the α and β basins reflecting secondary structure content. The PAE plot shows AlphaFold's inter-residue confidence as a color matrix.